Protein AF-A0A2N2FPX9-F1 (afdb_monomer_lite)

Sequence (85 aa):
EMTFVENRFFKLFYYIYLNHLLPAFAKIFSKNPAAYHYLADSIMNFPSPDAFSKILEEAGMVHVEKYPLTFGITWLHIGKKAISS

Secondary structure (DSSP, 8-state):
-------HHHHHHHHHIIIIIHHHHHHHH-S-HHHHHHHHHHHHTSPPHHHHHHHHHHTTEEEEEEEEEGGGTEEEEEEEEP---

Radius of gyration: 16.66 Å; chains: 1; bounding box: 30×37×48 Å

Foldseek 3Di:
DPDPPPCPVVVVVLCCCLVPVLVVCCVVPDPDSVVSVVVSVCLVPPDDPVVVLVVCVVVQFPPWDWDADPNNPDIDIDTHHDPDD

pLDDT: mean 76.15, std 16.31, range [31.3, 96.56]

Structure (mmCIF, N/CA/C/O backbone):
data_AF-A0A2N2FPX9-F1
#
_entry.id   AF-A0A2N2FPX9-F1
#
loop_
_atom_site.group_PDB
_atom_site.id
_atom_site.type_symbol
_atom_site.label_atom_id
_atom_site.label_alt_id
_atom_site.label_comp_id
_atom_site.label_asym_id
_atom_site.label_entity_id
_atom_site.label_seq_id
_atom_site.pdbx_PDB_ins_code
_atom_site.Cartn_x
_atom_site.Cartn_y
_atom_site.Cartn_z
_atom_site.occupancy
_atom_site.B_iso_or_equiv
_atom_site.auth_seq_id
_atom_site.auth_comp_id
_atom_site.auth_asym_id
_atom_site.auth_atom_id
_atom_site.pdbx_PDB_model_num
ATOM 1 N N . GLU A 1 1 ? -14.426 -22.465 3.009 1.00 36.97 1 GLU A N 1
ATOM 2 C CA . GLU A 1 1 ? -13.051 -22.478 2.472 1.00 36.97 1 GLU A CA 1
ATOM 3 C C . GLU A 1 1 ? -13.066 -21.966 1.036 1.00 36.97 1 GLU A C 1
ATOM 5 O O . GLU A 1 1 ? -13.604 -22.630 0.162 1.00 36.97 1 GLU A O 1
ATOM 10 N N . MET A 1 2 ? -12.546 -20.760 0.804 1.00 31.30 2 MET A N 1
ATOM 11 C CA . MET A 1 2 ? -12.079 -20.325 -0.515 1.00 31.30 2 MET A CA 1
ATOM 12 C C . MET A 1 2 ? -10.596 -20.034 -0.338 1.00 31.30 2 MET A C 1
ATOM 14 O O . MET A 1 2 ? -10.203 -19.175 0.446 1.00 31.30 2 MET A O 1
ATOM 18 N N . THR A 1 3 ? -9.787 -20.866 -0.973 1.00 34.62 3 THR A N 1
ATOM 19 C CA . THR A 1 3 ? -8.336 -20.914 -0.848 1.00 34.62 3 THR A CA 1
ATOM 20 C C . THR A 1 3 ? -7.715 -19.588 -1.268 1.00 34.62 3 THR A C 1
ATOM 22 O O . THR A 1 3 ? -7.783 -19.209 -2.438 1.00 34.62 3 THR A O 1
ATOM 25 N N . PHE A 1 4 ? -7.076 -18.913 -0.314 1.00 41.94 4 PHE A N 1
ATOM 26 C CA . PHE A 1 4 ? -6.134 -17.832 -0.566 1.00 41.94 4 PHE A CA 1
ATOM 27 C C . PHE A 1 4 ? -4.939 -18.402 -1.328 1.00 41.94 4 PHE A C 1
ATOM 29 O O . PHE A 1 4 ? -3.940 -18.825 -0.753 1.00 41.94 4 PHE A O 1
ATOM 36 N N . VAL A 1 5 ? -5.040 -18.425 -2.653 1.00 39.31 5 VAL A N 1
ATOM 37 C CA . VAL A 1 5 ? -3.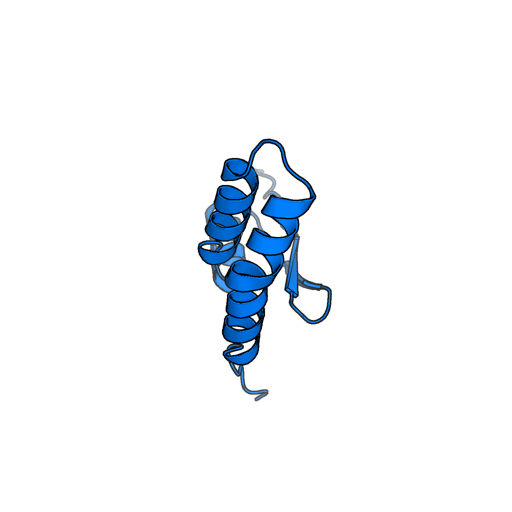842 -18.405 -3.478 1.00 39.31 5 VAL A CA 1
ATOM 38 C C . VAL A 1 5 ? -3.326 -16.981 -3.351 1.00 39.31 5 VAL A C 1
ATOM 40 O O . VAL A 1 5 ? -3.811 -16.081 -4.032 1.00 39.31 5 VAL A O 1
ATOM 43 N N . GLU A 1 6 ? -2.385 -16.754 -2.435 1.00 52.78 6 GLU A N 1
ATOM 44 C CA . GLU A 1 6 ? -1.530 -15.568 -2.446 1.00 52.78 6 GLU A CA 1
ATOM 45 C C . GLU A 1 6 ? -0.795 -15.505 -3.799 1.00 52.78 6 GLU A C 1
ATOM 47 O O . GLU A 1 6 ? 0.289 -16.044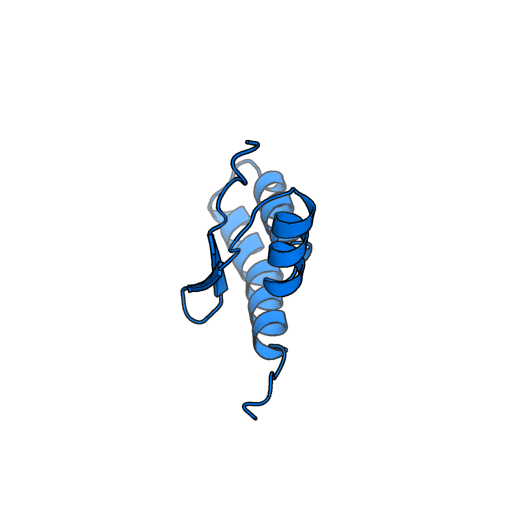 -4.001 1.00 52.78 6 GLU A O 1
ATOM 52 N N . ASN A 1 7 ? -1.489 -14.945 -4.784 1.00 59.25 7 ASN A N 1
ATOM 53 C CA . ASN A 1 7 ? -1.078 -14.084 -5.882 1.00 59.25 7 ASN A CA 1
ATOM 54 C C . ASN A 1 7 ? 0.374 -14.144 -6.410 1.00 59.25 7 ASN A C 1
ATOM 56 O O . ASN A 1 7 ? 0.950 -13.126 -6.798 1.00 59.25 7 ASN A O 1
ATOM 60 N N . ARG A 1 8 ? 0.949 -15.342 -6.573 1.00 56.47 8 ARG A N 1
ATOM 61 C CA . ARG A 1 8 ? 2.200 -15.564 -7.334 1.00 56.47 8 ARG A CA 1
ATOM 62 C C . ARG A 1 8 ? 2.144 -14.960 -8.742 1.00 56.47 8 ARG A C 1
ATOM 64 O O . ARG A 1 8 ? 3.143 -14.434 -9.223 1.00 56.47 8 ARG A O 1
ATOM 71 N N . PHE A 1 9 ? 0.970 -14.994 -9.372 1.00 56.41 9 PHE A N 1
ATOM 72 C CA . PHE A 1 9 ? 0.735 -14.393 -10.684 1.00 56.41 9 PHE A CA 1
ATOM 73 C C . PHE A 1 9 ? 0.830 -12.865 -10.665 1.00 56.41 9 PHE A C 1
ATOM 75 O O . PHE A 1 9 ? 1.415 -12.291 -11.579 1.00 56.41 9 PHE A O 1
ATOM 82 N N . PHE A 1 10 ? 0.352 -12.203 -9.609 1.00 64.25 10 PHE A N 1
ATOM 83 C CA . PHE A 1 10 ? 0.481 -10.750 -9.485 1.00 64.25 10 PHE A CA 1
ATOM 84 C C . PHE A 1 10 ? 1.923 -10.340 -9.255 1.00 64.25 10 PHE A C 1
ATOM 86 O O . PHE A 1 10 ? 2.380 -9.422 -9.918 1.00 64.25 10 PHE A O 1
ATOM 93 N N . LYS A 1 11 ? 2.669 -11.050 -8.398 1.00 63.88 11 LYS A N 1
ATOM 94 C CA . LYS A 1 11 ? 4.096 -10.766 -8.178 1.00 63.88 11 LYS A CA 1
ATOM 95 C C . LYS A 1 11 ? 4.895 -10.857 -9.485 1.00 63.88 11 LYS A C 1
ATOM 97 O O . LYS A 1 11 ? 5.760 -10.024 -9.733 1.00 63.88 11 LYS A O 1
ATOM 102 N N . LEU A 1 12 ? 4.558 -11.823 -10.343 1.00 66.06 12 LEU A N 1
ATOM 103 C CA . LEU A 1 12 ? 5.164 -11.983 -11.665 1.00 66.06 12 LEU A CA 1
ATOM 104 C C . LEU A 1 12 ? 4.754 -10.864 -12.638 1.00 66.06 12 LEU A C 1
ATOM 106 O O . LEU A 1 12 ? 5.611 -10.292 -13.306 1.00 66.06 12 LEU A O 1
ATOM 110 N N . PHE A 1 13 ? 3.467 -10.511 -12.690 1.00 65.56 13 PHE A N 1
ATOM 111 C CA . PHE A 1 13 ? 2.971 -9.440 -13.560 1.00 65.56 13 PHE A CA 1
ATOM 112 C C . PHE A 1 13 ? 3.523 -8.067 -13.147 1.00 65.56 13 PHE A C 1
ATOM 114 O O . PHE A 1 13 ? 3.926 -7.278 -13.998 1.00 65.56 13 PHE A O 1
ATOM 121 N N . TYR A 1 14 ? 3.626 -7.812 -11.839 1.00 64.81 14 TYR A N 1
ATOM 122 C CA . TYR A 1 14 ? 4.221 -6.599 -11.279 1.00 64.81 14 TYR A CA 1
ATOM 123 C C . TYR A 1 14 ? 5.728 -6.537 -11.514 1.00 64.81 14 TYR A C 1
ATOM 125 O O . TYR A 1 14 ? 6.239 -5.487 -11.888 1.00 64.81 14 TYR A O 1
ATOM 133 N N . TYR A 1 15 ? 6.438 -7.660 -11.373 1.00 67.88 15 TYR A N 1
ATOM 134 C CA . TYR A 1 15 ? 7.855 -7.745 -11.725 1.00 67.88 15 TYR A CA 1
ATOM 135 C C . TYR A 1 15 ? 8.085 -7.397 -13.202 1.00 67.88 15 TYR A C 1
ATOM 137 O O . TYR A 1 15 ? 9.006 -6.648 -13.516 1.00 67.88 15 TYR A O 1
ATOM 145 N N . ILE A 1 16 ? 7.235 -7.891 -14.110 1.00 67.62 16 ILE A N 1
ATOM 146 C CA . ILE A 1 16 ? 7.315 -7.564 -15.541 1.00 67.62 16 ILE A CA 1
ATOM 147 C C . ILE A 1 16 ? 6.971 -6.086 -15.779 1.00 67.62 16 ILE A C 1
ATOM 149 O O . ILE A 1 16 ? 7.716 -5.391 -16.468 1.00 67.62 16 ILE A O 1
ATOM 153 N N . TYR A 1 17 ? 5.898 -5.569 -15.175 1.00 68.06 17 TYR A N 1
ATOM 154 C CA . TYR A 1 17 ? 5.506 -4.164 -15.311 1.00 68.06 17 TYR A CA 1
ATOM 155 C C . TYR A 1 17 ? 6.599 -3.207 -14.807 1.00 68.06 17 TYR A C 1
ATOM 157 O O . TYR A 1 17 ? 7.001 -2.290 -15.521 1.00 68.06 17 TYR A O 1
ATOM 165 N N . LEU A 1 18 ? 7.149 -3.456 -13.619 1.00 65.88 18 LEU A N 1
ATOM 166 C CA . LEU A 1 18 ? 8.167 -2.601 -13.011 1.00 65.88 18 LEU A CA 1
ATOM 167 C C . LEU A 1 18 ? 9.549 -2.736 -13.658 1.00 65.88 18 LEU A C 1
ATOM 169 O O . LEU A 1 18 ? 10.234 -1.728 -13.781 1.00 65.88 18 LEU A O 1
ATOM 173 N N . ASN A 1 19 ? 9.963 -3.931 -14.099 1.00 65.44 19 ASN A N 1
ATOM 174 C CA . ASN A 1 19 ? 11.296 -4.116 -14.694 1.00 65.44 19 ASN A CA 1
ATOM 175 C C . ASN A 1 19 ? 11.347 -3.903 -16.209 1.00 65.44 19 ASN A C 1
ATOM 177 O O . ASN A 1 19 ? 12.434 -3.697 -16.738 1.00 65.44 19 ASN A O 1
ATOM 181 N N . HIS A 1 20 ? 10.219 -3.971 -16.924 1.00 65.44 20 HIS A N 1
ATOM 182 C CA . HIS A 1 20 ? 10.209 -3.818 -18.387 1.00 65.44 20 HIS A CA 1
ATOM 183 C C . HIS A 1 20 ? 9.404 -2.607 -18.856 1.00 65.44 20 HIS A C 1
ATOM 185 O O . HIS A 1 20 ? 9.910 -1.825 -19.660 1.00 65.44 20 HIS A O 1
ATOM 191 N N . LEU A 1 21 ? 8.179 -2.409 -18.354 1.00 67.88 21 LEU A N 1
ATOM 192 C CA . LEU A 1 21 ? 7.337 -1.294 -18.807 1.00 67.88 21 LEU A CA 1
ATOM 193 C C . LEU A 1 21 ? 7.805 0.032 -18.201 1.00 67.88 21 LEU A C 1
ATOM 195 O O . LEU A 1 21 ? 7.979 1.012 -18.921 1.00 67.88 21 LEU A O 1
ATOM 199 N N . LEU A 1 22 ? 8.083 0.063 -16.900 1.00 66.81 22 LEU A N 1
ATOM 200 C CA . LEU A 1 22 ? 8.433 1.293 -16.192 1.00 66.81 22 LEU A CA 1
ATOM 201 C C . LEU A 1 22 ? 9.761 1.934 -16.664 1.00 66.81 22 LEU A C 1
ATOM 203 O O . LEU A 1 22 ? 9.768 3.146 -16.874 1.00 66.81 22 LEU A O 1
ATOM 207 N N . PRO A 1 23 ? 10.851 1.187 -16.952 1.00 63.53 23 PRO A N 1
ATOM 208 C CA . PRO A 1 23 ? 12.074 1.750 -17.530 1.00 63.53 23 PRO A CA 1
ATOM 209 C C . PRO A 1 23 ? 11.879 2.217 -18.976 1.00 63.53 23 PRO A C 1
ATOM 211 O O . PRO A 1 23 ? 12.454 3.230 -19.377 1.00 63.53 23 PRO A O 1
ATOM 214 N N . ALA A 1 24 ? 11.041 1.519 -19.753 1.00 67.19 24 ALA A N 1
ATOM 215 C CA . ALA A 1 24 ? 10.683 1.939 -21.104 1.00 67.19 24 ALA A CA 1
ATOM 216 C C . ALA A 1 24 ? 9.907 3.269 -21.082 1.00 67.19 24 ALA A C 1
ATOM 218 O O . ALA A 1 24 ? 10.274 4.198 -21.799 1.00 67.19 24 ALA A O 1
ATOM 219 N N . PHE A 1 25 ? 8.914 3.412 -20.198 1.00 65.94 25 PHE A N 1
ATOM 220 C CA . PHE A 1 25 ? 8.182 4.669 -20.014 1.00 65.94 25 PHE A CA 1
ATOM 221 C C . PHE A 1 25 ? 9.060 5.781 -19.423 1.00 65.94 25 PHE A C 1
ATOM 223 O O . PHE A 1 25 ? 8.993 6.911 -19.899 1.00 65.94 25 PHE A O 1
ATOM 230 N N . ALA A 1 26 ? 9.942 5.483 -18.464 1.00 62.81 26 ALA A N 1
ATOM 231 C CA . ALA A 1 26 ? 10.880 6.459 -17.903 1.00 62.81 26 ALA A CA 1
ATOM 232 C C . ALA A 1 26 ? 11.838 7.024 -18.967 1.00 62.81 26 ALA A C 1
ATOM 234 O O . ALA A 1 26 ? 12.113 8.224 -18.967 1.00 62.81 26 ALA A O 1
ATOM 235 N N . LYS A 1 27 ? 12.297 6.181 -19.905 1.00 64.19 27 LYS A N 1
ATOM 236 C CA . LYS A 1 27 ? 13.157 6.580 -21.031 1.00 64.19 27 LYS A CA 1
ATOM 237 C C . LYS A 1 27 ? 12.418 7.425 -22.076 1.00 64.19 27 LYS A C 1
ATOM 239 O O . LYS A 1 27 ? 13.051 8.235 -22.745 1.00 64.19 27 LYS A O 1
ATOM 244 N N . ILE A 1 28 ? 11.103 7.238 -22.214 1.00 63.50 28 ILE A N 1
ATOM 245 C CA . ILE A 1 28 ? 10.263 7.950 -23.191 1.00 63.50 28 ILE A CA 1
ATOM 246 C C . ILE A 1 28 ? 9.709 9.270 -22.619 1.00 63.50 28 ILE A C 1
ATOM 248 O O . ILE A 1 28 ? 9.622 10.251 -23.352 1.00 63.50 28 ILE A O 1
ATOM 252 N N . PHE A 1 29 ? 9.356 9.326 -21.329 1.00 60.38 29 PHE A N 1
ATOM 253 C CA . PHE A 1 29 ? 8.559 10.424 -20.761 1.00 60.38 29 PHE A CA 1
ATOM 254 C C . PHE A 1 29 ? 9.281 11.334 -19.749 1.00 60.38 29 PHE A C 1
ATOM 256 O O . PHE A 1 29 ? 8.688 12.333 -19.346 1.00 60.38 29 PHE A O 1
ATOM 263 N N . SER A 1 30 ? 10.523 11.061 -19.317 1.00 55.16 30 SER A N 1
ATOM 264 C CA . SER A 1 30 ? 11.098 11.782 -18.163 1.00 55.16 30 SER A CA 1
ATOM 265 C C . SER A 1 30 ? 12.492 12.392 -18.359 1.00 55.16 30 SER A C 1
ATOM 267 O O . SER A 1 30 ? 13.431 11.734 -18.796 1.00 55.16 30 SER A O 1
ATOM 269 N N . LYS A 1 31 ? 12.648 13.643 -17.891 1.00 62.53 31 LYS A N 1
ATO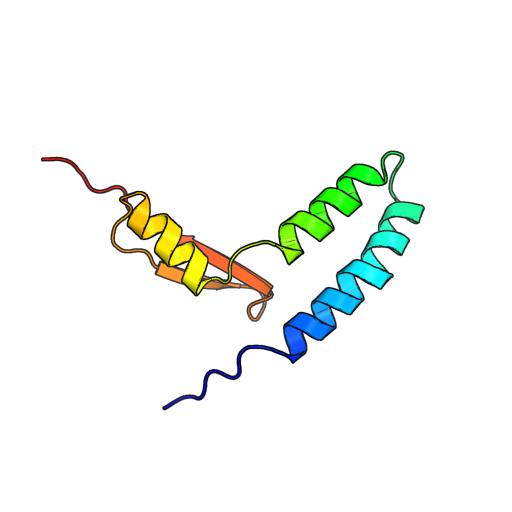M 270 C CA . LYS A 1 31 ? 13.935 14.288 -17.547 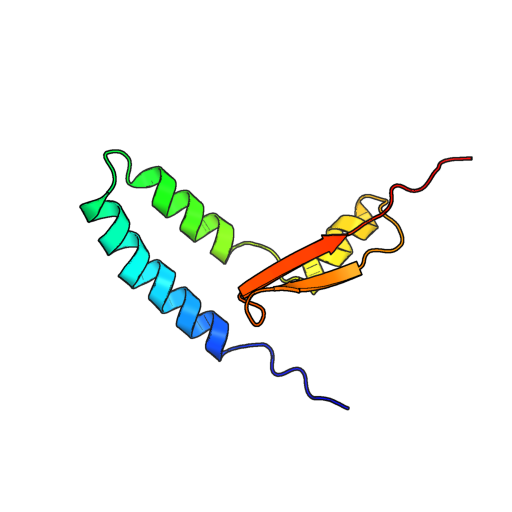1.00 62.53 31 LYS A CA 1
ATOM 271 C C . LYS A 1 31 ? 14.467 13.867 -16.158 1.00 62.53 31 LYS A C 1
ATOM 273 O O . LYS A 1 31 ? 15.561 14.274 -15.785 1.00 62.53 31 LYS A O 1
ATOM 278 N N . ASN A 1 32 ? 13.707 13.082 -15.385 1.00 68.06 32 ASN A N 1
ATOM 279 C CA . ASN A 1 32 ? 14.057 12.596 -14.044 1.00 68.06 32 ASN A CA 1
ATOM 280 C C . ASN A 1 32 ? 13.735 11.089 -13.876 1.00 68.06 32 ASN A C 1
ATOM 282 O O . ASN A 1 32 ? 12.649 10.723 -13.414 1.00 68.06 32 ASN A O 1
ATOM 286 N N . PRO A 1 33 ? 14.663 10.198 -14.261 1.00 72.88 33 PRO A N 1
ATOM 287 C CA . PRO A 1 33 ? 14.522 8.748 -14.102 1.00 72.88 33 PRO A CA 1
ATOM 288 C C . PRO A 1 33 ? 14.430 8.277 -12.640 1.00 72.88 33 PRO A C 1
ATOM 290 O O . PRO A 1 33 ? 13.793 7.264 -12.361 1.00 72.88 33 PRO A O 1
ATOM 293 N N . ALA A 1 34 ? 15.019 9.018 -11.696 1.00 78.38 34 ALA A N 1
ATOM 294 C CA . ALA A 1 34 ? 15.085 8.617 -10.289 1.00 78.38 34 ALA A CA 1
ATOM 295 C C . ALA A 1 34 ? 13.700 8.557 -9.619 1.00 78.38 34 ALA A C 1
ATOM 297 O O . ALA A 1 34 ? 13.443 7.661 -8.819 1.00 78.38 34 ALA A O 1
ATOM 298 N N . ALA A 1 35 ? 12.780 9.455 -9.987 1.00 78.31 35 ALA A N 1
ATOM 299 C CA . ALA A 1 35 ? 11.410 9.452 -9.462 1.00 78.31 35 ALA A CA 1
ATOM 300 C C . ALA A 1 35 ? 10.643 8.165 -9.818 1.00 78.31 35 ALA A C 1
ATOM 302 O O . ALA A 1 35 ? 9.858 7.656 -9.021 1.00 78.31 35 ALA A O 1
ATOM 303 N N . TYR A 1 36 ? 10.904 7.615 -11.005 1.00 75.75 36 TYR A N 1
ATOM 304 C CA . TYR A 1 36 ? 10.284 6.381 -11.478 1.00 75.75 36 TYR A CA 1
ATOM 305 C C . TYR A 1 36 ? 10.873 5.142 -10.791 1.00 75.75 36 TYR A C 1
ATOM 307 O O . TYR A 1 36 ? 10.125 4.222 -10.465 1.00 75.75 36 TYR A O 1
ATOM 315 N N . HIS A 1 37 ? 12.180 5.131 -10.502 1.00 77.94 37 HIS A N 1
ATOM 316 C CA . HIS A 1 37 ? 12.782 4.103 -9.643 1.00 77.94 37 HIS A CA 1
ATOM 317 C C . HIS A 1 37 ? 12.215 4.138 -8.227 1.00 77.94 37 HIS A C 1
ATOM 319 O O . HIS A 1 37 ? 11.764 3.108 -7.741 1.00 77.94 37 HIS A O 1
ATOM 325 N N . TYR A 1 38 ? 12.133 5.319 -7.610 1.00 82.44 38 TYR A N 1
ATOM 326 C CA . TYR A 1 38 ? 11.526 5.452 -6.286 1.00 82.44 38 TYR A CA 1
ATOM 327 C C . TYR A 1 38 ? 10.082 4.933 -6.260 1.00 82.44 38 TYR A C 1
ATOM 329 O O . TYR A 1 38 ? 9.702 4.206 -5.345 1.00 82.44 38 TYR A O 1
ATOM 337 N N . LEU A 1 39 ? 9.284 5.250 -7.286 1.00 79.81 39 LEU A N 1
ATOM 338 C CA . LEU A 1 39 ? 7.927 4.725 -7.409 1.00 79.81 39 LEU A CA 1
ATOM 339 C C . LEU A 1 39 ? 7.922 3.191 -7.469 1.00 79.81 39 LEU A C 1
ATOM 341 O O . LEU A 1 39 ? 7.200 2.561 -6.700 1.00 79.81 39 LEU A O 1
ATOM 345 N N . ALA A 1 40 ? 8.742 2.592 -8.335 1.00 78.00 40 ALA A N 1
ATOM 346 C CA . ALA A 1 40 ? 8.840 1.139 -8.455 1.00 78.00 40 ALA A CA 1
ATOM 347 C C . ALA A 1 40 ? 9.245 0.472 -7.132 1.00 78.00 40 ALA A C 1
ATOM 349 O O . ALA A 1 40 ? 8.582 -0.467 -6.686 1.00 78.00 40 ALA A O 1
ATOM 350 N N . ASP A 1 41 ? 10.278 1.003 -6.479 1.00 81.06 41 ASP A N 1
ATOM 351 C CA . ASP A 1 41 ? 10.781 0.495 -5.205 1.00 81.06 41 ASP A CA 1
ATOM 352 C C . ASP A 1 41 ? 9.738 0.636 -4.093 1.00 81.06 41 ASP A C 1
ATOM 354 O O . ASP A 1 41 ? 9.536 -0.297 -3.313 1.00 81.06 41 ASP A O 1
ATOM 358 N N . SER A 1 42 ? 9.031 1.769 -4.030 1.00 82.12 42 SER A N 1
ATOM 359 C CA . SER A 1 42 ? 7.983 1.995 -3.030 1.00 82.12 42 SER A CA 1
ATOM 360 C C . SER A 1 42 ? 6.828 1.007 -3.174 1.00 82.12 42 SER A C 1
ATOM 362 O O . SER A 1 42 ? 6.350 0.488 -2.170 1.00 82.12 42 SER A O 1
ATOM 364 N N . ILE A 1 43 ? 6.425 0.682 -4.408 1.00 80.12 43 ILE A N 1
ATOM 365 C CA . ILE A 1 43 ? 5.353 -0.284 -4.655 1.00 80.12 43 ILE A CA 1
ATOM 366 C C . ILE A 1 43 ? 5.807 -1.705 -4.296 1.00 80.12 43 ILE A C 1
ATOM 368 O O . ILE A 1 43 ? 5.047 -2.449 -3.683 1.00 80.12 43 ILE A O 1
ATOM 372 N N . MET A 1 44 ? 7.048 -2.080 -4.626 1.00 79.25 44 MET A N 1
ATOM 373 C CA . MET A 1 44 ? 7.583 -3.416 -4.318 1.00 79.25 44 MET A CA 1
ATOM 374 C C . MET A 1 44 ? 7.728 -3.685 -2.823 1.00 79.25 44 MET A C 1
ATOM 376 O O . MET A 1 44 ? 7.584 -4.830 -2.394 1.00 79.25 44 MET A O 1
ATOM 380 N N . ASN A 1 45 ? 8.031 -2.645 -2.048 1.00 84.69 45 ASN A N 1
ATOM 381 C CA . ASN A 1 45 ? 8.206 -2.735 -0.601 1.00 84.69 45 ASN A CA 1
ATOM 382 C C . ASN A 1 45 ? 6.930 -2.394 0.179 1.00 84.69 45 ASN A C 1
ATOM 384 O O . ASN A 1 45 ? 6.944 -2.435 1.411 1.00 84.69 45 ASN A O 1
ATOM 388 N N . PHE A 1 46 ? 5.836 -2.044 -0.505 1.00 85.62 46 PHE A N 1
ATOM 389 C CA . PHE A 1 46 ? 4.589 -1.719 0.169 1.00 85.62 46 PHE A CA 1
ATOM 390 C C . PHE A 1 46 ? 4.024 -2.970 0.867 1.00 85.62 46 PHE A C 1
ATOM 392 O O . PHE A 1 46 ? 4.050 -4.060 0.283 1.00 85.62 46 PHE A O 1
ATOM 399 N N . PRO A 1 47 ? 3.513 -2.853 2.107 1.00 89.12 47 PRO A N 1
ATOM 400 C CA . PRO A 1 47 ? 2.951 -3.991 2.825 1.00 89.12 47 PRO A CA 1
ATOM 401 C C . PRO A 1 47 ? 1.799 -4.646 2.056 1.00 89.12 47 PRO A C 1
ATOM 403 O O . PRO A 1 47 ? 1.080 -3.990 1.300 1.00 8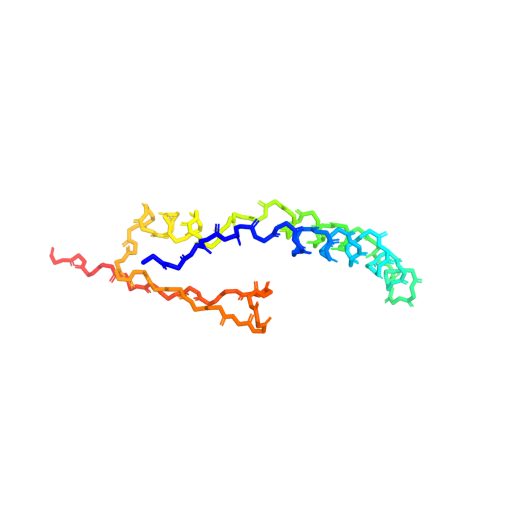9.12 47 PRO A O 1
ATOM 406 N N . SER A 1 48 ? 1.573 -5.942 2.291 1.00 89.56 48 SER A N 1
ATOM 407 C CA . SER A 1 48 ? 0.357 -6.589 1.793 1.00 89.56 48 SER A CA 1
ATOM 408 C C . SER A 1 48 ? -0.888 -5.885 2.356 1.00 89.56 48 SER A C 1
ATOM 410 O O . SER A 1 48 ? -0.805 -5.286 3.431 1.00 89.56 48 SER A O 1
ATOM 412 N N . PRO A 1 49 ? -2.057 -5.970 1.697 1.00 88.00 49 PRO A N 1
ATOM 413 C CA . PRO A 1 49 ? -3.281 -5.334 2.191 1.00 88.00 49 PRO A CA 1
ATOM 414 C C . PRO A 1 49 ? -3.592 -5.726 3.643 1.00 88.00 49 PRO A C 1
ATOM 416 O O . PRO A 1 49 ? -3.949 -4.897 4.471 1.00 88.00 49 PRO A O 1
ATOM 419 N N . ASP A 1 50 ? -3.378 -6.990 3.992 1.00 91.56 50 ASP A N 1
ATOM 420 C CA . ASP A 1 50 ? -3.594 -7.506 5.343 1.00 91.56 50 ASP A CA 1
ATOM 421 C C . ASP A 1 50 ? -2.617 -6.903 6.353 1.00 91.56 50 ASP A C 1
ATOM 423 O O . ASP A 1 50 ? -3.029 -6.491 7.436 1.00 91.56 50 ASP A O 1
ATOM 427 N N . ALA A 1 51 ? -1.336 -6.812 5.991 1.00 93.69 51 ALA A N 1
ATOM 428 C CA . ALA A 1 51 ? -0.326 -6.181 6.830 1.00 93.69 51 ALA A CA 1
ATOM 429 C C . ALA A 1 51 ? -0.583 -4.676 6.985 1.00 93.69 51 ALA A C 1
ATOM 431 O O . ALA A 1 51 ? -0.466 -4.143 8.084 1.00 93.69 51 ALA A O 1
ATOM 432 N N . PHE A 1 52 ? -0.991 -3.995 5.913 1.00 95.31 52 PHE A N 1
ATOM 433 C CA . PHE A 1 52 ? -1.300 -2.571 5.958 1.00 95.31 52 PHE A CA 1
ATOM 434 C C . PHE A 1 52 ? -2.531 -2.276 6.821 1.00 95.31 52 PHE A C 1
ATOM 436 O O . PHE A 1 52 ? -2.505 -1.340 7.615 1.00 95.31 52 PHE A O 1
ATOM 443 N N . SER A 1 53 ? -3.577 -3.107 6.751 1.00 95.62 53 SER A N 1
ATOM 444 C CA . SER A 1 53 ? -4.720 -3.007 7.669 1.00 95.62 53 SER A CA 1
ATOM 445 C C . SER A 1 53 ? -4.298 -3.120 9.135 1.00 95.62 53 SER A C 1
ATOM 447 O O . SER A 1 53 ? -4.752 -2.315 9.941 1.00 95.62 53 SER A O 1
ATOM 449 N N . LYS A 1 54 ? -3.385 -4.042 9.476 1.00 96.12 54 LYS A N 1
ATOM 450 C CA . LYS A 1 54 ? -2.852 -4.151 10.845 1.00 96.12 54 LYS A CA 1
ATOM 451 C C . LYS A 1 54 ? -2.092 -2.902 11.276 1.00 96.12 54 LYS A C 1
ATOM 453 O O . LYS A 1 54 ? -2.299 -2.432 12.384 1.00 96.12 54 LYS A O 1
ATOM 458 N N . ILE A 1 55 ? -1.282 -2.320 10.389 1.00 96.56 55 ILE A N 1
ATOM 459 C CA . ILE A 1 55 ? -0.588 -1.051 10.666 1.00 96.56 55 ILE A CA 1
ATOM 460 C C . ILE A 1 55 ? -1.600 0.063 10.989 1.00 96.56 55 ILE A C 1
ATOM 462 O O . ILE A 1 55 ? -1.369 0.860 11.895 1.00 96.56 55 ILE A O 1
ATOM 466 N N . LEU A 1 56 ? -2.737 0.121 10.282 1.00 95.62 56 LEU A N 1
ATOM 467 C CA . LEU A 1 56 ? -3.795 1.097 10.574 1.00 95.62 56 LEU A CA 1
ATOM 468 C C . LEU A 1 56 ? -4.452 0.849 11.941 1.00 95.62 56 LEU A C 1
ATOM 470 O O . LEU A 1 56 ? -4.704 1.806 12.673 1.00 95.62 56 LEU A O 1
ATOM 474 N N . GLU A 1 57 ? -4.709 -0.410 12.291 1.00 95.56 57 GLU A N 1
ATOM 475 C CA . GLU A 1 57 ? -5.255 -0.798 13.599 1.00 95.56 57 GLU A CA 1
ATOM 476 C C . GLU A 1 57 ? -4.283 -0.462 14.742 1.00 95.56 57 GLU A C 1
ATOM 478 O O . GLU A 1 57 ? -4.680 0.150 15.734 1.00 95.56 57 GLU A O 1
ATOM 483 N N . GLU A 1 58 ? -2.995 -0.775 14.578 1.00 95.81 58 GLU A N 1
ATOM 484 C CA . GLU A 1 58 ? -1.921 -0.435 15.523 1.00 95.81 58 GLU A CA 1
ATOM 485 C C . GLU A 1 58 ? -1.756 1.082 15.692 1.00 95.81 58 GLU A C 1
ATOM 487 O O . GLU A 1 58 ? -1.436 1.560 16.780 1.00 95.81 58 GLU A O 1
ATOM 492 N N . ALA A 1 59 ? -2.044 1.858 14.644 1.00 94.56 59 ALA A N 1
ATOM 493 C CA . ALA A 1 59 ? -2.088 3.317 14.696 1.00 94.56 59 ALA A CA 1
ATOM 494 C C . ALA A 1 59 ? -3.345 3.880 15.402 1.00 94.56 59 ALA A C 1
ATOM 496 O O . ALA A 1 59 ? -3.516 5.100 15.469 1.00 94.56 59 ALA A O 1
ATOM 497 N N . GLY A 1 60 ? -4.228 3.024 15.930 1.00 94.44 60 GLY A N 1
ATOM 498 C CA . GLY A 1 60 ? -5.422 3.414 16.685 1.00 94.44 60 GLY A CA 1
ATOM 499 C C . GLY A 1 60 ? -6.665 3.669 15.827 1.00 94.44 60 GLY A C 1
ATOM 500 O O . GLY A 1 60 ? -7.640 4.254 16.314 1.00 94.44 60 GLY A O 1
ATOM 501 N N . MET A 1 61 ? -6.655 3.258 14.554 1.00 95.31 61 MET A N 1
ATOM 502 C CA . MET A 1 61 ? -7.872 3.232 13.744 1.00 95.31 61 MET A CA 1
ATOM 503 C C . MET A 1 61 ? -8.730 2.030 14.139 1.00 95.31 61 MET A C 1
ATOM 505 O O . MET A 1 61 ? -8.235 0.931 14.363 1.00 95.31 61 MET A O 1
ATOM 509 N N . VAL A 1 62 ? -10.042 2.230 14.182 1.00 94.50 62 VAL A N 1
ATOM 510 C CA . VAL A 1 62 ? -11.033 1.183 14.443 1.00 94.50 62 VAL A CA 1
ATOM 511 C C . VAL A 1 62 ? -11.887 0.944 13.205 1.00 94.50 62 VAL A C 1
ATOM 513 O O . VAL A 1 62 ? -12.004 1.818 12.342 1.00 94.50 62 VAL A O 1
ATOM 516 N N . HIS A 1 63 ? -12.512 -0.234 13.129 1.00 94.69 63 HIS A N 1
ATOM 517 C CA . HIS A 1 63 ? -13.323 -0.653 11.979 1.00 94.69 63 HIS A CA 1
ATOM 518 C C . HIS A 1 63 ? -12.562 -0.521 10.650 1.00 94.69 63 HIS A C 1
ATOM 520 O O . HIS A 1 63 ? -13.050 0.116 9.717 1.00 94.69 63 HIS A O 1
ATOM 526 N N . VAL A 1 64 ? -11.343 -1.073 10.591 1.00 96.50 64 VAL A N 1
ATOM 527 C CA . VAL A 1 64 ? -10.533 -1.043 9.371 1.00 96.50 64 VAL A CA 1
ATOM 528 C C . VAL A 1 64 ? -11.096 -2.037 8.358 1.00 96.50 64 VAL A C 1
ATOM 530 O O . VAL A 1 64 ? -11.050 -3.250 8.545 1.00 96.50 64 VAL A O 1
ATOM 533 N N . GLU A 1 65 ? -11.608 -1.511 7.255 1.00 95.25 65 GLU A N 1
ATOM 534 C CA . GLU A 1 65 ? -12.117 -2.274 6.121 1.00 95.25 65 GLU A CA 1
ATOM 535 C C . GLU A 1 65 ? -11.181 -2.108 4.924 1.00 95.25 65 GLU A C 1
ATOM 537 O O . GLU A 1 65 ? -10.531 -1.072 4.760 1.00 95.25 65 GLU A O 1
ATOM 542 N N . LYS A 1 66 ? -11.106 -3.133 4.072 1.00 94.12 66 LYS A N 1
ATOM 543 C CA . LYS A 1 66 ? -10.290 -3.111 2.856 1.00 94.12 66 LYS A CA 1
ATOM 544 C C . LYS A 1 66 ? -11.066 -3.662 1.669 1.00 94.12 66 LYS A C 1
ATOM 546 O O . LYS A 1 66 ? -11.734 -4.688 1.783 1.00 94.12 66 LYS A O 1
ATOM 551 N N . TYR A 1 67 ? -10.922 -3.006 0.526 1.00 90.44 67 TYR A N 1
ATOM 552 C CA . TYR A 1 67 ? -11.631 -3.350 -0.699 1.00 90.44 67 TYR A CA 1
ATOM 553 C C . TYR A 1 67 ? -10.646 -3.464 -1.863 1.00 90.44 67 TYR A C 1
ATOM 555 O O . TYR A 1 67 ? -9.910 -2.506 -2.118 1.00 90.44 67 TYR A O 1
ATOM 563 N N . PRO A 1 68 ? -10.614 -4.599 -2.584 1.00 86.56 68 PRO A N 1
ATOM 564 C CA . PRO A 1 68 ? -9.786 -4.722 -3.772 1.00 86.56 68 PRO A CA 1
ATOM 565 C C . PRO A 1 68 ? -10.362 -3.863 -4.901 1.00 86.56 68 PRO A C 1
ATOM 567 O O . PRO A 1 68 ? -11.558 -3.899 -5.187 1.00 86.56 68 PRO A O 1
ATOM 570 N N . LEU A 1 69 ? -9.491 -3.127 -5.582 1.00 78.69 69 LEU A N 1
ATOM 571 C CA . LEU A 1 69 ? -9.801 -2.338 -6.769 1.00 78.69 69 LEU A CA 1
ATOM 572 C C . LEU A 1 69 ? -9.009 -2.871 -7.963 1.00 78.69 69 LEU A C 1
ATOM 574 O O . LEU A 1 69 ? -7.925 -3.440 -7.811 1.00 78.69 69 LEU A O 1
ATOM 578 N N . THR A 1 70 ? -9.569 -2.711 -9.164 1.00 75.50 70 THR A N 1
ATOM 579 C CA . THR A 1 70 ? -8.952 -3.155 -10.428 1.00 75.50 70 THR A CA 1
ATOM 580 C C . THR A 1 70 ? -8.442 -4.598 -10.331 1.00 75.50 70 THR A C 1
ATOM 582 O O . THR A 1 70 ? -7.261 -4.873 -10.521 1.00 75.50 70 THR A O 1
ATOM 585 N N . PHE A 1 71 ? -9.328 -5.521 -9.945 1.00 72.12 71 PHE A N 1
ATOM 586 C CA . PHE A 1 71 ? -9.010 -6.943 -9.743 1.00 72.12 71 PHE A CA 1
ATOM 587 C C . PHE A 1 71 ? -7.923 -7.230 -8.686 1.00 72.12 71 PHE A C 1
ATOM 589 O O . PHE A 1 71 ? -7.319 -8.295 -8.704 1.00 72.12 71 PHE A O 1
ATOM 596 N N . GLY A 1 72 ? -7.685 -6.313 -7.744 1.00 69.69 72 GLY A N 1
ATOM 597 C CA . GLY A 1 72 ? -6.714 -6.486 -6.657 1.00 69.69 72 GLY A CA 1
ATOM 598 C C . GLY A 1 72 ? -5.327 -5.906 -6.944 1.00 69.69 72 GLY A C 1
ATOM 599 O O . GLY A 1 72 ? -4.395 -6.192 -6.193 1.00 69.69 72 GLY A O 1
ATOM 600 N N . ILE A 1 73 ? -5.183 -5.090 -7.999 1.00 73.38 73 ILE A N 1
ATOM 601 C CA . ILE A 1 73 ? -3.957 -4.319 -8.274 1.00 73.38 73 ILE A CA 1
ATOM 602 C C . ILE A 1 73 ? -3.745 -3.240 -7.206 1.00 73.38 73 ILE A C 1
ATOM 604 O O . ILE A 1 73 ? -2.612 -2.990 -6.800 1.00 73.38 73 ILE A O 1
ATOM 608 N N . THR A 1 74 ? -4.825 -2.608 -6.746 1.00 81.25 74 THR A N 1
ATOM 609 C CA . THR A 1 74 ? -4.801 -1.627 -5.656 1.00 81.25 74 THR A CA 1
ATOM 610 C C . THR A 1 74 ? -5.877 -1.954 -4.631 1.00 81.25 74 THR A C 1
ATOM 612 O O . THR A 1 74 ? -6.810 -2.707 -4.909 1.00 81.25 74 THR A O 1
ATO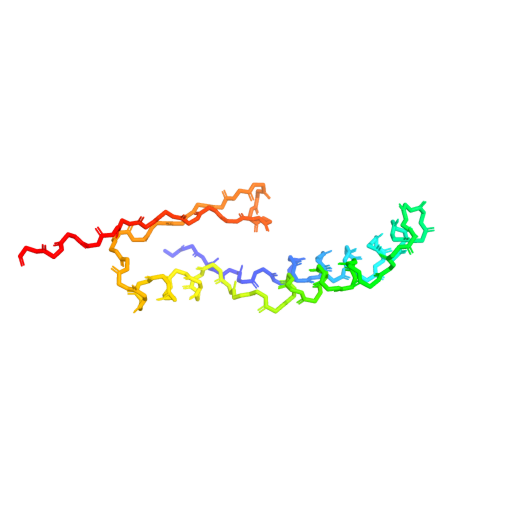M 615 N N . TRP A 1 75 ? -5.729 -1.415 -3.423 1.00 88.25 75 TRP A N 1
ATOM 616 C CA . TRP A 1 75 ? -6.648 -1.656 -2.316 1.00 88.25 75 TRP A CA 1
ATOM 617 C C . TRP A 1 75 ? -7.054 -0.335 -1.677 1.00 88.25 75 TRP A C 1
ATOM 619 O O . TRP A 1 75 ? -6.212 0.521 -1.406 1.00 88.25 75 TRP A O 1
ATOM 629 N N . LEU A 1 76 ? -8.353 -0.172 -1.444 1.00 93.44 76 LEU A N 1
ATOM 630 C CA . LEU A 1 76 ? -8.902 0.930 -0.667 1.00 93.44 76 LEU A CA 1
ATOM 631 C C . LEU A 1 76 ? -9.002 0.491 0.789 1.00 93.44 76 LEU A C 1
ATOM 633 O O . LEU A 1 76 ? -9.718 -0.462 1.077 1.00 93.44 76 LEU A O 1
ATOM 637 N N . HIS A 1 77 ? -8.326 1.205 1.686 1.00 95.81 77 HIS A N 1
ATOM 638 C CA . HIS A 1 77 ? -8.425 1.004 3.129 1.00 95.81 77 HIS A CA 1
ATOM 639 C C . HIS A 1 77 ? -9.240 2.135 3.755 1.00 95.81 77 HIS A C 1
ATOM 641 O O . HIS A 1 77 ? -8.960 3.309 3.511 1.00 95.81 77 HIS A O 1
ATOM 647 N N . ILE A 1 78 ? -10.234 1.784 4.567 1.00 96.31 78 ILE A N 1
ATOM 648 C CA . ILE A 1 78 ? -11.086 2.733 5.286 1.00 96.31 78 ILE A CA 1
ATOM 649 C C . ILE A 1 78 ? -10.967 2.418 6.771 1.00 96.31 78 ILE A C 1
ATOM 651 O O . ILE A 1 78 ? -11.282 1.311 7.184 1.00 96.31 78 ILE A O 1
ATOM 655 N N . GLY A 1 79 ? -10.519 3.385 7.567 1.00 95.00 79 GLY A N 1
ATOM 656 C CA . GLY A 1 79 ? -10.474 3.286 9.024 1.00 95.00 79 GLY A CA 1
ATOM 657 C C . GLY A 1 79 ? -11.178 4.478 9.662 1.00 95.00 79 GLY A C 1
ATOM 658 O O . GLY A 1 79 ? -11.191 5.576 9.103 1.00 95.00 79 GLY A O 1
ATOM 659 N N . LYS A 1 80 ? -11.774 4.270 10.835 1.00 95.56 80 LYS A N 1
ATOM 660 C CA . LYS A 1 80 ? -12.382 5.337 11.635 1.00 95.56 80 LYS A CA 1
ATOM 661 C C . LYS A 1 80 ? -11.455 5.680 12.790 1.00 95.56 80 LYS A C 1
ATOM 663 O O . LYS A 1 80 ? -10.952 4.792 13.470 1.00 95.56 80 LYS A O 1
ATOM 668 N N . LYS A 1 81 ? -11.256 6.969 13.053 1.00 92.44 81 LYS A N 1
ATOM 669 C CA . LYS A 1 81 ? -10.539 7.402 14.254 1.00 92.44 81 LYS A CA 1
ATOM 670 C C . LYS A 1 81 ? -11.381 7.059 15.484 1.00 92.44 81 LYS A C 1
ATOM 672 O O . LYS A 1 81 ? -12.547 7.451 15.541 1.00 92.44 81 LYS A O 1
ATOM 677 N N . ALA A 1 82 ? -10.801 6.365 16.462 1.00 84.69 82 ALA A N 1
ATOM 678 C CA . ALA A 1 82 ? -11.460 6.170 17.747 1.00 84.69 82 ALA A CA 1
ATOM 679 C C . ALA A 1 82 ? -11.709 7.540 18.403 1.00 84.69 82 ALA A C 1
ATOM 681 O O . ALA A 1 82 ? -10.787 8.345 18.562 1.00 84.69 82 ALA A O 1
ATOM 682 N N . ILE A 1 83 ? -12.963 7.833 18.750 1.00 80.19 83 ILE A N 1
ATOM 683 C CA . ILE A 1 83 ? -13.286 9.016 19.548 1.00 80.19 83 ILE A CA 1
ATOM 684 C C . ILE A 1 83 ? -12.874 8.682 20.982 1.00 80.19 83 ILE A C 1
ATOM 686 O O . ILE A 1 83 ? -13.502 7.845 21.625 1.00 80.19 83 ILE A O 1
ATOM 690 N N . SER A 1 84 ? -11.803 9.315 21.461 1.00 68.00 84 SER A N 1
ATOM 691 C CA . SER A 1 84 ? -11.485 9.358 22.890 1.00 68.00 84 SER A CA 1
ATOM 692 C C . SER A 1 84 ? -12.666 10.019 23.598 1.00 68.00 84 SER A C 1
ATOM 694 O O . SER A 1 84 ? -12.902 11.207 23.381 1.00 68.00 84 SER A O 1
ATOM 696 N N . SER A 1 85 ? -13.432 9.244 24.366 1.00 55.53 85 SER A N 1
ATOM 697 C CA . SER A 1 85 ? -14.397 9.778 25.338 1.00 55.53 85 SER A CA 1
ATOM 698 C C . SER A 1 85 ? -13.688 10.099 26.646 1.00 55.53 85 SER A C 1
ATOM 700 O O . SER A 1 85 ? -12.688 9.403 26.935 1.00 55.53 85 SER A O 1
#